Protein AF-A0A820DS60-F1 (afdb_monomer_lite)

Secondary structure (DSSP, 8-state):
-HHHHT--STTSPP-TTTTTTHHHHHHHHIIIIIHHHHHHHHHHHHHHHHHHHHHTT-SSGGGGG--HHHHHHHHHHHHHHTPPP--PPPPPSSHHHHHHHHHHTSHHHHHHHHHHHHHHHHHHHT--TT--HHHHHHHHHHHHHHH-

Structure (mmCIF, N/CA/C/O backbone):
data_AF-A0A820DS60-F1
#
_entry.id   AF-A0A820DS60-F1
#
loop_
_atom_site.group_PDB
_atom_site.id
_atom_site.type_symbol
_atom_site.label_atom_id
_atom_site.label_alt_id
_atom_site.label_comp_id
_atom_site.label_asym_id
_atom_site.label_entity_id
_atom_site.label_seq_id
_atom_site.pdbx_PDB_ins_code
_atom_site.Cartn_x
_atom_site.Cartn_y
_atom_site.Cartn_z
_atom_site.occupancy
_atom_site.B_iso_or_equiv
_atom_site.auth_seq_id
_atom_site.auth_comp_id
_atom_site.auth_asym_id
_atom_site.auth_atom_id
_atom_site.pdbx_PDB_model_num
ATOM 1 N N . MET A 1 1 ? -24.637 -3.141 24.665 1.00 86.94 1 MET A N 1
ATOM 2 C CA . MET A 1 1 ? -25.777 -2.299 24.232 1.00 86.94 1 MET A CA 1
ATOM 3 C C . MET A 1 1 ? -27.080 -3.075 24.316 1.00 86.94 1 MET A C 1
ATOM 5 O O . MET A 1 1 ? -28.006 -2.508 24.863 1.00 86.94 1 MET A O 1
ATOM 9 N N . ALA A 1 2 ? -27.125 -4.345 23.883 1.00 89.12 2 ALA A N 1
ATOM 10 C CA . ALA A 1 2 ? -28.291 -5.228 24.050 1.00 89.12 2 ALA A CA 1
ATOM 11 C C . ALA A 1 2 ? -28.785 -5.319 25.511 1.00 89.12 2 ALA A C 1
ATOM 13 O O . ALA A 1 2 ? -29.923 -4.978 25.798 1.00 89.12 2 ALA A O 1
ATOM 14 N N . ASP A 1 3 ? -27.889 -5.590 26.465 1.00 90.00 3 ASP A N 1
ATOM 15 C CA . ASP A 1 3 ? -28.270 -5.622 27.890 1.00 90.00 3 ASP A CA 1
ATOM 16 C C . ASP A 1 3 ? -28.858 -4.300 28.398 1.00 90.00 3 ASP A C 1
ATOM 18 O O . ASP A 1 3 ? -29.620 -4.288 29.354 1.00 90.00 3 ASP A O 1
ATOM 22 N N . ALA A 1 4 ? -28.494 -3.178 27.767 1.00 90.31 4 ALA A N 1
ATOM 23 C CA . ALA A 1 4 ? -28.983 -1.857 28.128 1.00 90.31 4 ALA A CA 1
ATOM 24 C C . ALA A 1 4 ? -30.346 -1.550 27.480 1.00 90.31 4 ALA A C 1
ATOM 26 O O . ALA A 1 4 ? -31.156 -0.857 28.089 1.00 90.31 4 ALA A O 1
ATOM 27 N N . THR A 1 5 ? -30.626 -2.073 26.281 1.00 92.25 5 THR A N 1
ATOM 28 C CA . THR A 1 5 ? -31.941 -1.952 25.627 1.00 92.25 5 THR A CA 1
ATOM 29 C C . THR A 1 5 ? -33.000 -2.840 26.259 1.00 92.25 5 THR A C 1
ATOM 31 O O . THR A 1 5 ? -34.177 -2.499 26.198 1.00 92.25 5 THR A O 1
ATOM 34 N N . ASP A 1 6 ? -32.589 -3.926 26.911 1.00 93.50 6 ASP A N 1
ATOM 35 C CA . ASP A 1 6 ? -33.507 -4.877 27.544 1.00 93.50 6 ASP A CA 1
ATOM 36 C C . ASP A 1 6 ? -33.849 -4.495 29.003 1.00 93.50 6 ASP A C 1
ATOM 38 O O . ASP A 1 6 ? -34.526 -5.236 29.719 1.00 93.50 6 ASP A O 1
ATOM 42 N N . THR A 1 7 ? -33.373 -3.333 29.474 1.00 92.44 7 THR A N 1
ATOM 43 C CA . THR A 1 7 ? -33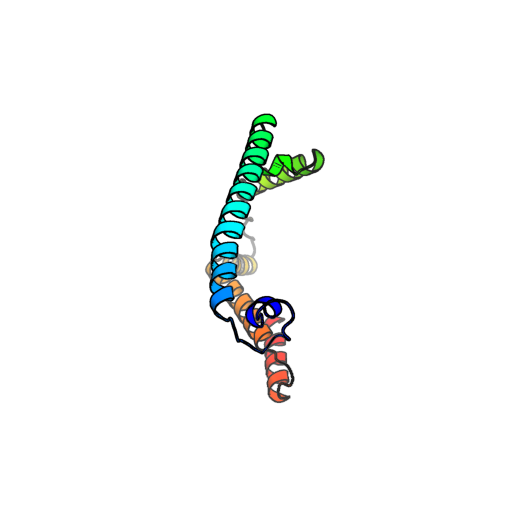.514 -2.902 30.875 1.00 92.44 7 THR A CA 1
ATOM 44 C C . THR A 1 7 ? -34.943 -2.524 31.274 1.00 92.44 7 THR A C 1
ATOM 46 O O . THR A 1 7 ? -35.667 -1.843 30.546 1.00 92.44 7 THR A O 1
ATOM 49 N N . LYS A 1 8 ? -35.298 -2.923 32.503 1.00 88.69 8 LYS A N 1
ATOM 50 C CA . LYS A 1 8 ? -36.488 -2.522 33.274 1.00 88.69 8 LYS A CA 1
ATOM 51 C C . LYS A 1 8 ? -36.074 -1.724 34.524 1.00 88.69 8 LYS A C 1
ATOM 53 O O . LYS A 1 8 ? -34.991 -1.144 34.565 1.00 88.69 8 LYS A O 1
ATOM 58 N N . GLU A 1 9 ? -36.942 -1.656 35.529 1.00 89.69 9 GLU A N 1
ATOM 59 C CA . GLU A 1 9 ? -36.604 -1.156 36.864 1.00 89.69 9 GLU A CA 1
ATOM 60 C C . GLU A 1 9 ? -35.693 -2.129 37.631 1.00 89.69 9 GLU A C 1
ATOM 62 O O . GLU A 1 9 ? -35.473 -3.273 37.227 1.00 89.69 9 GLU A O 1
ATOM 67 N N . VAL A 1 10 ? -35.153 -1.648 38.751 1.00 90.25 10 VAL A N 1
ATOM 68 C CA . VAL A 1 10 ? -34.320 -2.444 39.659 1.00 90.25 10 VAL A CA 1
ATOM 69 C C . VAL A 1 10 ? -35.123 -3.651 40.167 1.00 90.25 10 VAL A C 1
ATOM 71 O O . VAL A 1 10 ? -36.312 -3.528 40.445 1.00 90.25 10 VAL A O 1
ATOM 74 N N . ASP A 1 11 ? -34.470 -4.812 40.258 1.00 93.00 11 ASP A N 1
ATOM 75 C CA . ASP A 1 11 ? -35.042 -6.100 40.692 1.00 93.00 11 ASP A CA 1
ATOM 76 C C . ASP A 1 11 ? -36.083 -6.747 39.750 1.00 93.00 11 ASP A C 1
ATOM 78 O O . ASP A 1 11 ? -36.694 -7.758 40.104 1.00 93.00 11 ASP A O 1
ATOM 82 N N . LEU A 1 12 ? -36.253 -6.237 38.523 1.00 93.06 12 LEU A N 1
ATOM 83 C CA . LEU A 1 12 ? -37.076 -6.870 37.484 1.00 93.06 12 LEU A CA 1
ATOM 84 C C . LEU A 1 12 ? -36.224 -7.591 36.429 1.00 93.06 12 LEU A C 1
ATOM 86 O O . LEU A 1 12 ? -35.149 -7.130 36.045 1.00 93.06 12 LEU A O 1
ATOM 90 N N . GLN A 1 13 ? -36.733 -8.719 35.920 1.00 91.75 13 GLN A N 1
ATOM 91 C CA . GLN A 1 13 ? -36.092 -9.458 34.829 1.00 91.75 13 GLN A CA 1
ATOM 92 C C . GLN A 1 13 ? -36.138 -8.630 33.524 1.00 91.75 13 GLN A C 1
ATOM 94 O O . GLN A 1 13 ? -37.205 -8.100 33.198 1.00 91.75 13 GLN A O 1
ATOM 99 N N . PRO A 1 14 ? -35.028 -8.531 32.763 1.00 92.75 14 PRO A N 1
ATOM 100 C CA . PRO A 1 14 ? -34.999 -7.831 31.482 1.00 92.75 14 PRO A CA 1
ATOM 101 C C . PRO A 1 14 ? -35.935 -8.466 30.448 1.00 92.75 14 PRO A C 1
ATOM 103 O O . PRO A 1 14 ? 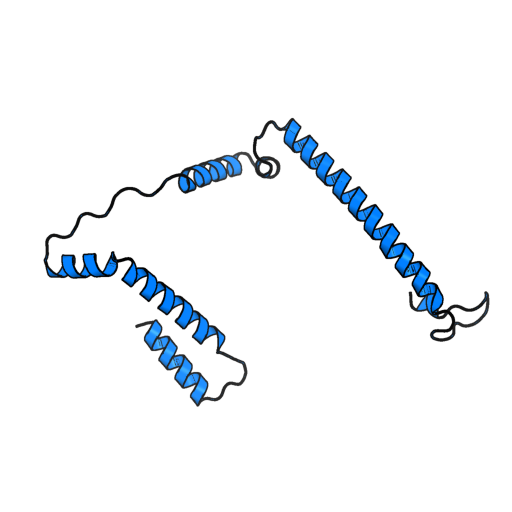-36.108 -9.687 30.404 1.00 92.75 14 PRO A O 1
ATOM 106 N N . GLU A 1 15 ? -36.512 -7.621 29.598 1.00 91.69 15 GLU A N 1
ATOM 107 C CA . GLU A 1 15 ? -37.375 -8.011 28.482 1.00 91.69 15 GLU A CA 1
ATOM 108 C C . GLU A 1 15 ? -36.823 -7.443 27.180 1.00 91.69 15 GLU A C 1
ATOM 110 O O . GLU A 1 15 ? -36.344 -6.312 27.138 1.00 91.69 15 GLU A O 1
ATOM 115 N N . TYR A 1 16 ? -36.913 -8.242 26.119 1.00 92.81 16 TYR A N 1
ATOM 116 C CA . TYR A 1 16 ? -36.316 -7.931 24.827 1.00 92.81 16 TYR A CA 1
ATOM 117 C C . TYR A 1 16 ? -36.829 -6.597 24.261 1.00 92.81 16 TYR A C 1
ATOM 119 O O . TYR A 1 16 ? -38.038 -6.419 24.103 1.00 92.81 16 TYR A O 1
ATOM 127 N N . GLU A 1 17 ? -35.903 -5.686 23.945 1.00 89.06 17 GLU A N 1
ATOM 128 C CA . GLU A 1 17 ? -36.157 -4.391 23.293 1.00 89.06 17 GLU A CA 1
ATOM 129 C C . GLU A 1 17 ? -37.182 -3.488 24.009 1.00 89.06 17 GLU A C 1
ATOM 131 O O . GLU A 1 17 ? -37.865 -2.676 23.383 1.00 89.06 17 GLU A O 1
ATOM 136 N N . LEU A 1 18 ? -37.284 -3.568 25.338 1.00 90.88 18 LEU A N 1
ATOM 137 C CA . LEU A 1 18 ? -38.221 -2.723 26.078 1.00 90.88 18 LEU A CA 1
ATOM 138 C C . LEU A 1 18 ? -37.825 -1.235 26.074 1.00 90.88 18 LEU A C 1
ATOM 140 O O . LEU A 1 18 ? -38.678 -0.359 25.931 1.00 90.88 18 LEU A O 1
ATOM 144 N N . ASN A 1 19 ? -36.535 -0.929 26.228 1.00 90.19 19 ASN A N 1
ATOM 145 C CA . ASN A 1 19 ? -36.014 0.434 26.334 1.00 90.19 19 ASN A CA 1
ATOM 146 C C . ASN A 1 19 ? -35.055 0.770 25.183 1.00 90.19 19 ASN A C 1
ATOM 148 O O . ASN A 1 19 ? -33.887 1.115 25.371 1.00 90.19 19 ASN A O 1
ATOM 152 N N . VAL A 1 20 ? -35.566 0.695 23.951 1.00 89.12 20 VAL A N 1
ATOM 153 C CA . VAL A 1 20 ? -34.792 0.971 22.724 1.00 89.12 20 VAL A CA 1
ATOM 154 C C . VAL A 1 20 ? -34.203 2.392 22.707 1.00 89.12 20 VAL A C 1
ATOM 156 O O . VAL A 1 20 ? -33.137 2.617 22.132 1.00 89.12 20 VAL A O 1
ATOM 159 N N . TYR A 1 21 ? -34.838 3.359 23.381 1.00 91.44 21 TYR A N 1
ATOM 160 C CA . TYR A 1 21 ? -34.386 4.757 23.429 1.00 91.44 21 TYR A CA 1
ATOM 161 C C . TYR A 1 21 ? -32.991 4.935 24.049 1.00 91.44 21 TYR A C 1
ATOM 163 O O . TYR A 1 21 ? -32.291 5.891 23.710 1.00 91.44 21 TYR A O 1
ATOM 171 N N . ILE A 1 22 ? -32.527 3.993 24.877 1.00 91.75 22 ILE A N 1
ATOM 172 C CA . ILE A 1 22 ? -31.156 3.972 25.408 1.00 91.75 22 ILE A CA 1
ATOM 173 C C . ILE A 1 22 ? -30.092 3.889 24.299 1.00 91.75 22 ILE A C 1
ATOM 175 O O . ILE A 1 22 ? -28.970 4.364 24.486 1.00 91.75 22 ILE A O 1
ATOM 179 N N . LEU A 1 23 ? -30.417 3.381 23.105 1.00 92.75 23 LEU A N 1
ATOM 180 C CA . LEU A 1 23 ? -29.488 3.407 21.968 1.00 92.75 23 LEU A CA 1
ATOM 181 C C . LEU A 1 23 ? -29.079 4.833 21.583 1.00 92.75 23 LEU A C 1
ATOM 183 O O . LEU A 1 23 ? -27.935 5.047 21.184 1.00 92.75 23 LEU A O 1
ATOM 187 N N . ILE A 1 24 ? -29.962 5.821 21.765 1.00 93.56 24 ILE A N 1
ATOM 188 C CA . ILE A 1 24 ? -29.654 7.232 21.490 1.00 93.56 24 ILE A CA 1
ATOM 189 C C . ILE A 1 24 ? -28.517 7.715 22.397 1.00 93.56 24 ILE A C 1
ATOM 191 O O . ILE A 1 24 ? -27.624 8.420 21.927 1.00 93.56 24 ILE A O 1
ATOM 195 N N . TYR A 1 25 ? -28.488 7.286 23.664 1.00 93.25 25 TYR A N 1
ATOM 196 C CA . TYR A 1 25 ? -27.379 7.587 24.572 1.00 93.25 25 TYR A CA 1
ATOM 197 C C . TYR A 1 25 ? -26.049 7.049 24.027 1.00 93.25 25 TYR A C 1
ATOM 199 O O . TYR A 1 25 ? -25.072 7.794 23.965 1.00 93.25 25 TYR A O 1
ATOM 207 N N . PHE A 1 26 ? -26.010 5.797 23.560 1.00 93.06 26 PHE A N 1
ATOM 208 C CA . PHE A 1 26 ? -24.792 5.213 22.992 1.00 93.06 26 PHE A CA 1
ATOM 209 C C . PHE A 1 26 ? -24.360 5.881 21.686 1.00 93.06 26 PHE A C 1
ATOM 211 O O . PHE A 1 26 ? -23.167 6.097 21.487 1.00 93.06 26 PHE A O 1
ATOM 218 N N . VAL A 1 27 ? -25.303 6.244 20.812 1.00 93.19 27 VAL A N 1
ATOM 219 C CA . VAL A 1 27 ? -25.004 6.969 19.568 1.00 93.19 27 VAL A CA 1
ATOM 220 C C . VAL A 1 27 ? -24.383 8.326 19.884 1.00 93.19 27 VAL A C 1
ATOM 222 O O . VAL A 1 27 ? -23.321 8.645 19.354 1.00 93.19 27 VAL A O 1
ATOM 225 N N . LEU A 1 28 ? -24.988 9.104 20.785 1.00 93.19 28 LEU A N 1
ATOM 226 C CA . LEU A 1 28 ? -24.438 10.396 21.196 1.00 93.19 28 LEU A CA 1
ATOM 227 C C . LEU A 1 28 ? -23.080 10.225 21.886 1.00 93.19 28 LEU A C 1
ATOM 229 O O . LEU A 1 28 ? -22.148 10.965 21.587 1.00 93.19 28 LEU A O 1
ATOM 233 N N . PHE A 1 29 ? -22.926 9.222 22.750 1.00 92.19 29 PHE A N 1
ATOM 234 C CA . PHE A 1 29 ? -21.657 8.942 23.416 1.00 92.19 29 PHE A CA 1
ATOM 235 C C . PHE A 1 29 ? -20.548 8.542 22.435 1.00 92.19 29 PHE A C 1
ATOM 237 O O . PHE A 1 29 ? -19.427 9.018 22.571 1.00 92.19 29 PHE A O 1
ATOM 244 N N . ILE A 1 30 ? -20.831 7.717 21.424 1.00 92.25 30 ILE A N 1
ATOM 245 C CA . ILE A 1 30 ? -19.846 7.351 20.396 1.00 92.25 30 ILE A CA 1
ATOM 246 C C . ILE A 1 30 ? -19.507 8.563 19.534 1.00 92.25 30 ILE A C 1
ATOM 248 O O . ILE A 1 30 ? -18.333 8.844 19.303 1.00 92.25 30 ILE A O 1
ATOM 252 N N . VAL A 1 31 ? -20.514 9.314 19.084 1.00 91.25 31 VAL A N 1
ATOM 253 C CA . VAL A 1 31 ? -20.289 10.495 18.247 1.00 91.25 31 VAL A CA 1
ATOM 254 C C . VAL A 1 31 ? -19.465 11.526 19.003 1.00 91.25 31 VAL A C 1
ATOM 256 O O . VAL A 1 31 ? -18.431 11.934 18.502 1.00 91.25 31 VAL A O 1
ATOM 259 N N . PHE A 1 32 ? -19.848 11.924 20.214 1.00 90.56 32 PHE A N 1
ATOM 260 C CA . PHE A 1 32 ? -19.101 12.946 20.948 1.00 90.56 32 PHE A CA 1
ATOM 261 C C . PHE A 1 32 ? -17.823 12.396 21.579 1.00 90.56 32 PHE A C 1
ATOM 263 O O . PHE A 1 32 ? -16.764 13.000 21.439 1.00 90.56 32 PHE A O 1
ATOM 270 N N . GLY A 1 33 ? -17.894 11.246 22.241 1.00 89.44 33 GLY A N 1
ATOM 271 C CA . GLY A 1 33 ? -16.772 10.638 22.947 1.00 89.44 33 GLY A CA 1
ATOM 272 C C . GLY A 1 33 ? -15.689 10.149 21.997 1.00 89.44 33 GLY A C 1
ATOM 273 O O . GLY A 1 33 ? -14.536 10.542 22.142 1.00 89.44 33 GLY A O 1
ATOM 274 N N . SER A 1 34 ? -16.025 9.342 20.989 1.00 89.62 34 SER A N 1
ATOM 275 C CA . SER A 1 34 ? -15.007 8.825 20.070 1.00 89.62 34 SER A CA 1
ATOM 276 C C . SER A 1 34 ? -14.481 9.912 19.142 1.00 89.62 34 SER A C 1
ATOM 278 O O . SER A 1 34 ? -13.270 10.005 18.979 1.00 89.62 34 SER A O 1
ATOM 280 N N . PHE A 1 35 ? -15.333 10.777 18.582 1.00 88.75 35 PHE A N 1
ATOM 281 C CA . PHE A 1 35 ? -14.850 11.839 17.694 1.00 88.75 35 PHE A CA 1
ATOM 282 C C . PHE A 1 35 ? -13.958 12.835 18.439 1.00 88.75 35 PHE A C 1
ATOM 284 O O . PHE A 1 35 ? -12.872 13.153 17.963 1.00 88.75 35 PHE A O 1
ATOM 291 N N . PHE A 1 36 ? -14.369 13.302 19.623 1.00 90.75 36 PHE A N 1
ATOM 292 C CA . PHE A 1 36 ? -13.584 14.281 20.372 1.00 90.75 36 PHE A CA 1
ATOM 293 C C . PHE A 1 36 ? -12.287 13.678 20.916 1.00 90.75 36 PHE A C 1
ATOM 295 O O . PHE A 1 36 ? -11.222 14.262 20.720 1.00 90.75 36 PHE A O 1
ATOM 302 N N . ILE A 1 37 ? -12.348 12.498 21.546 1.00 91.69 37 ILE A N 1
ATOM 303 C CA . ILE A 1 37 ? -11.160 11.857 22.123 1.00 91.69 37 ILE A CA 1
ATOM 304 C C . ILE A 1 37 ? -10.174 11.437 21.031 1.00 91.69 37 ILE A C 1
ATOM 306 O O . ILE A 1 37 ? -8.983 11.699 21.183 1.00 91.69 37 ILE A O 1
ATOM 310 N N . LEU A 1 38 ? -10.628 10.854 19.912 1.00 91.69 38 LEU A N 1
ATOM 311 C CA . LEU A 1 38 ? -9.726 10.481 18.814 1.00 91.69 38 LEU A CA 1
ATOM 312 C C . LEU A 1 38 ? -9.093 11.710 18.163 1.00 91.69 38 LEU A C 1
ATOM 314 O O . LEU A 1 38 ? -7.884 11.717 17.947 1.00 91.69 38 LEU A O 1
ATOM 318 N N . ASN A 1 39 ? -9.871 12.760 17.891 1.00 90.12 39 ASN A N 1
ATOM 319 C CA . ASN A 1 39 ? -9.333 13.972 17.271 1.00 90.12 39 ASN A CA 1
ATOM 320 C C . ASN A 1 39 ? -8.337 14.688 18.189 1.00 90.12 39 ASN A C 1
ATOM 322 O O . ASN A 1 39 ? -7.279 15.110 17.722 1.00 90.12 39 ASN A O 1
ATOM 326 N N . LEU A 1 40 ? -8.633 14.786 19.490 1.00 93.12 40 LEU A N 1
ATOM 327 C CA . LEU A 1 40 ? -7.703 15.340 20.473 1.00 93.12 40 LEU A CA 1
ATOM 328 C C . LEU A 1 40 ? -6.422 14.499 20.541 1.00 93.12 40 LEU A C 1
ATOM 330 O O . LEU A 1 40 ? -5.322 15.044 20.490 1.00 93.12 40 LEU A O 1
ATOM 334 N N . PHE A 1 41 ? -6.558 13.175 20.616 1.00 95.19 41 PHE A N 1
ATOM 335 C CA . PHE A 1 41 ? -5.429 12.256 20.717 1.00 95.19 41 PHE A CA 1
ATOM 336 C C . PHE A 1 41 ? -4.518 12.317 19.485 1.00 95.19 41 PHE A C 1
ATOM 338 O O . PHE A 1 41 ? -3.307 12.487 19.623 1.00 95.19 41 PHE A O 1
ATOM 345 N N . ILE A 1 42 ? -5.094 12.258 18.279 1.00 95.44 42 ILE A N 1
ATOM 346 C CA . ILE A 1 42 ? -4.358 12.410 17.017 1.00 95.44 42 ILE A CA 1
ATOM 347 C C . ILE A 1 42 ? -3.687 13.786 16.962 1.00 95.44 42 ILE A C 1
ATOM 349 O O . ILE A 1 42 ? -2.523 13.875 16.578 1.00 95.44 42 ILE A O 1
ATOM 353 N N . GLY A 1 43 ? -4.376 14.847 17.392 1.00 95.44 43 GLY A N 1
ATOM 354 C CA . GLY A 1 43 ? -3.818 16.197 17.460 1.00 95.44 43 GLY A CA 1
ATOM 355 C C . GLY A 1 43 ? -2.575 16.282 18.348 1.00 95.44 43 GLY A C 1
ATOM 356 O O . GLY A 1 43 ? -1.541 16.778 17.904 1.00 95.44 43 GLY A O 1
ATOM 357 N N . VAL A 1 44 ? -2.641 15.739 19.567 1.00 96.31 44 VAL A N 1
ATOM 358 C CA . VAL A 1 44 ? -1.508 15.710 20.509 1.00 96.31 44 VAL A CA 1
ATOM 359 C C . VAL A 1 44 ? -0.349 14.877 19.961 1.00 96.31 44 VAL A C 1
ATOM 361 O O . VAL A 1 44 ? 0.803 15.301 20.043 1.00 96.31 44 VAL A O 1
ATOM 364 N N . ILE A 1 45 ? -0.634 13.715 19.366 1.00 94.44 45 ILE A N 1
ATOM 365 C CA . ILE A 1 45 ? 0.392 12.863 18.753 1.00 94.44 45 ILE A CA 1
ATOM 366 C C . ILE A 1 45 ? 1.083 13.579 17.592 1.00 94.44 45 ILE A C 1
ATOM 368 O O . ILE A 1 45 ? 2.312 13.595 17.528 1.00 94.44 45 ILE A O 1
ATOM 372 N N . ILE A 1 46 ? 0.319 14.178 16.677 1.00 92.56 46 ILE A N 1
ATOM 373 C CA . ILE A 1 46 ? 0.874 14.886 15.520 1.00 92.56 46 ILE A CA 1
ATOM 374 C C . ILE A 1 46 ? 1.702 16.086 15.973 1.00 92.56 46 ILE A C 1
ATOM 376 O O . ILE A 1 46 ? 2.786 16.304 15.431 1.00 92.56 46 ILE A O 1
ATOM 380 N N . ASP A 1 47 ? 1.231 16.852 16.959 1.00 92.88 47 ASP A N 1
ATOM 381 C CA . ASP A 1 47 ? 2.006 17.971 17.490 1.00 92.88 47 ASP A CA 1
ATOM 382 C C . ASP A 1 47 ? 3.313 17.483 18.129 1.00 92.88 47 ASP A C 1
ATOM 384 O O . ASP A 1 47 ? 4.383 18.005 17.819 1.00 92.88 47 ASP A O 1
ATOM 388 N N . ASN A 1 48 ? 3.273 16.399 18.908 1.00 90.25 48 ASN A N 1
ATOM 389 C CA . ASN A 1 48 ? 4.475 15.798 19.483 1.00 90.25 48 ASN A CA 1
ATOM 390 C C . ASN A 1 48 ? 5.468 15.319 18.407 1.00 90.25 48 ASN A C 1
ATOM 392 O O . ASN A 1 48 ? 6.657 15.637 18.478 1.00 90.25 48 ASN A O 1
ATOM 396 N N . PHE A 1 49 ? 4.995 14.631 17.364 1.00 87.81 49 PHE A N 1
ATOM 397 C CA . PHE A 1 49 ? 5.838 14.236 16.230 1.00 87.81 49 PHE A CA 1
ATOM 398 C C . PHE A 1 49 ? 6.408 15.445 15.484 1.00 87.81 49 PHE A C 1
ATOM 400 O O . PHE A 1 49 ? 7.576 15.435 15.092 1.00 87.81 49 PHE A O 1
ATOM 407 N N . ASN A 1 50 ? 5.625 16.511 15.312 1.00 85.81 50 ASN A N 1
ATOM 408 C CA . ASN A 1 50 ? 6.093 17.746 14.690 1.00 85.81 50 ASN A CA 1
ATOM 409 C C . ASN A 1 50 ? 7.144 18.463 15.546 1.00 85.81 50 ASN A C 1
ATOM 411 O O . ASN A 1 50 ? 8.101 19.012 14.995 1.00 85.81 50 ASN A O 1
ATOM 415 N N . GLN A 1 51 ? 7.016 18.437 16.873 1.00 87.12 51 GLN A N 1
ATOM 416 C CA . GLN A 1 51 ? 8.031 18.957 17.790 1.00 87.12 51 GLN A CA 1
ATOM 417 C C . GLN A 1 51 ? 9.333 18.151 17.684 1.00 87.12 51 GLN A C 1
ATOM 419 O O . GLN A 1 51 ? 10.396 18.745 17.488 1.00 87.12 51 GLN A O 1
ATOM 424 N N . GLN A 1 52 ? 9.256 16.815 17.694 1.00 81.31 52 GLN A N 1
ATOM 425 C CA . GLN A 1 52 ? 10.423 15.948 17.483 1.00 81.31 52 GLN A CA 1
ATOM 426 C C . GLN A 1 52 ? 11.083 16.215 16.121 1.00 81.31 52 GLN A C 1
ATOM 428 O O . GLN A 1 52 ? 12.299 16.401 16.043 1.00 81.31 52 GLN A O 1
ATOM 433 N N . LYS A 1 53 ? 10.288 16.350 15.051 1.00 82.44 53 LYS A N 1
ATOM 434 C CA . LYS A 1 53 ? 10.778 16.700 13.707 1.00 82.44 53 LYS A CA 1
ATOM 435 C C . LYS A 1 53 ? 11.556 18.021 13.699 1.00 82.44 53 LYS A C 1
ATOM 437 O O . LYS A 1 53 ? 12.618 18.099 13.086 1.00 82.44 53 LYS A O 1
ATOM 442 N N . ARG A 1 54 ? 11.060 19.059 14.387 1.00 78.94 54 ARG A N 1
ATOM 443 C CA . ARG A 1 54 ? 11.738 20.367 14.491 1.00 78.94 54 ARG A CA 1
ATOM 444 C C . ARG A 1 54 ? 13.048 20.276 15.273 1.00 78.94 54 ARG A C 1
ATOM 446 O O . ARG A 1 54 ? 14.036 20.884 14.864 1.00 78.94 54 ARG A O 1
ATOM 453 N N . MET A 1 55 ? 13.067 19.515 16.369 1.00 74.50 55 MET A N 1
ATOM 454 C CA . MET A 1 55 ? 14.260 19.331 17.202 1.00 74.50 55 MET A CA 1
ATOM 455 C C . MET A 1 55 ? 15.397 18.629 16.455 1.00 74.50 55 MET A C 1
ATOM 457 O O . MET A 1 55 ? 16.557 18.992 16.643 1.00 74.50 55 MET A O 1
ATOM 461 N N . LEU A 1 56 ? 15.084 17.688 15.559 1.00 68.50 56 LEU A N 1
ATOM 462 C CA . LEU A 1 56 ? 16.105 16.955 14.809 1.00 68.50 56 LEU A CA 1
ATOM 463 C C . LEU A 1 56 ? 16.770 17.747 13.667 1.00 68.50 56 LEU A C 1
ATOM 465 O O . LEU A 1 56 ? 17.695 17.216 13.058 1.00 68.50 56 LEU A O 1
ATOM 469 N N . ARG A 1 57 ? 16.358 18.992 13.355 1.00 61.81 57 ARG A N 1
ATOM 470 C CA . ARG A 1 57 ? 16.874 19.809 12.219 1.00 61.81 57 ARG A CA 1
ATOM 471 C C . ARG A 1 57 ? 16.963 19.057 10.873 1.00 61.81 57 ARG A C 1
ATOM 473 O O . ARG A 1 57 ? 17.621 19.520 9.943 1.00 61.81 57 ARG A O 1
ATOM 480 N N . ALA A 1 58 ? 16.295 17.915 10.759 1.00 60.44 58 ALA A N 1
ATOM 481 C CA . ALA A 1 58 ? 16.291 17.058 9.594 1.00 60.44 58 ALA A CA 1
ATOM 482 C C . ALA A 1 58 ? 15.156 17.531 8.690 1.00 60.44 58 ALA A C 1
ATOM 484 O O . ALA A 1 58 ? 13.987 17.525 9.078 1.00 60.44 58 ALA A O 1
ATOM 485 N N . GLY A 1 59 ? 15.501 17.998 7.492 1.00 61.12 59 GLY A N 1
ATOM 486 C CA . GLY A 1 59 ? 14.562 18.588 6.534 1.00 61.12 59 GLY A CA 1
ATOM 487 C C . GLY A 1 59 ? 13.481 17.631 6.011 1.00 61.12 59 GLY A C 1
ATOM 488 O O . GLY A 1 59 ? 12.670 18.052 5.191 1.00 61.12 59 GLY A O 1
ATOM 489 N N . ASP A 1 60 ? 13.438 16.378 6.475 1.00 66.31 60 ASP A N 1
ATOM 490 C CA . ASP A 1 60 ? 12.470 15.371 6.055 1.00 66.31 60 ASP A CA 1
ATOM 491 C C . ASP A 1 60 ? 11.994 14.502 7.236 1.00 66.31 60 ASP A C 1
ATOM 493 O O . ASP A 1 60 ? 12.785 14.022 8.045 1.00 66.31 60 ASP A O 1
ATOM 497 N N . SER A 1 61 ? 10.676 14.297 7.348 1.00 65.88 61 SER A N 1
ATOM 498 C CA . SER A 1 61 ? 10.045 13.546 8.454 1.00 65.88 61 SER A CA 1
ATOM 499 C C . SER A 1 61 ? 10.432 12.072 8.477 1.00 65.88 61 SER A C 1
ATOM 501 O O . SER A 1 61 ? 10.357 11.446 9.530 1.00 65.88 61 SER A O 1
ATOM 503 N N . LEU A 1 62 ? 10.844 11.520 7.333 1.00 68.69 62 LEU A N 1
ATOM 504 C CA . LEU A 1 62 ? 11.248 10.121 7.238 1.00 68.69 62 LEU A CA 1
ATOM 505 C C . LEU A 1 62 ? 12.514 9.833 8.056 1.00 68.69 62 LEU A C 1
ATOM 507 O O . LEU A 1 62 ? 12.675 8.728 8.565 1.00 68.69 62 LEU A O 1
ATOM 511 N N . GLU A 1 63 ? 13.409 10.815 8.204 1.00 75.62 63 GLU A N 1
ATOM 512 C CA . GLU A 1 63 ? 14.706 10.630 8.867 1.00 75.62 63 GLU A CA 1
ATOM 513 C C . GLU A 1 63 ? 14.590 10.345 10.367 1.00 75.62 63 GLU A C 1
ATOM 515 O O . GLU A 1 63 ? 15.511 9.757 10.934 1.00 75.62 63 GLU A O 1
ATOM 520 N N . LEU A 1 64 ? 13.464 10.710 10.993 1.00 76.81 64 LEU A N 1
ATOM 521 C CA . LEU A 1 64 ? 13.179 10.429 12.403 1.00 76.81 64 LEU A CA 1
ATOM 522 C C . LEU A 1 64 ? 13.069 8.923 12.686 1.00 76.81 64 LEU A C 1
ATOM 524 O O . LEU A 1 64 ? 13.407 8.474 13.775 1.00 76.81 64 LEU A O 1
ATOM 528 N N . PHE A 1 65 ? 12.619 8.145 11.700 1.00 83.44 65 PHE A N 1
ATOM 529 C CA . PHE A 1 65 ? 12.346 6.712 11.843 1.00 83.44 65 PHE A CA 1
ATOM 530 C C . PHE A 1 65 ? 13.435 5.826 11.229 1.00 83.44 65 PHE A C 1
ATOM 532 O O . PHE A 1 65 ? 13.262 4.613 11.135 1.00 83.44 65 PHE A O 1
ATOM 539 N N . MET A 1 66 ? 14.542 6.423 10.781 1.00 86.19 66 MET A N 1
ATOM 540 C CA . MET A 1 66 ? 15.618 5.723 10.084 1.00 86.19 66 MET A CA 1
ATOM 541 C C . MET A 1 66 ? 16.908 5.722 10.899 1.00 86.19 66 MET A C 1
ATOM 543 O O . MET A 1 66 ? 17.300 6.736 11.477 1.00 86.19 66 MET A O 1
ATOM 547 N N . THR A 1 67 ? 17.621 4.598 10.867 1.00 88.25 67 THR A N 1
ATOM 548 C CA . THR A 1 67 ? 18.993 4.520 11.384 1.00 88.25 67 THR A CA 1
ATOM 549 C C . THR A 1 67 ? 19.973 5.237 10.454 1.00 88.25 67 THR A C 1
ATOM 551 O O . THR A 1 67 ? 19.693 5.455 9.272 1.00 88.25 67 THR A O 1
ATOM 554 N N . ASP A 1 68 ? 21.162 5.574 10.953 1.00 84.19 68 ASP A N 1
ATOM 555 C CA . ASP A 1 68 ? 22.160 6.308 10.163 1.00 84.19 68 ASP A CA 1
ATOM 556 C C . ASP A 1 68 ? 22.608 5.545 8.905 1.00 84.19 68 ASP A C 1
ATOM 558 O O . ASP A 1 68 ? 22.807 6.140 7.844 1.00 84.19 68 ASP A O 1
ATOM 562 N N . SER A 1 69 ? 22.674 4.211 8.966 1.00 87.88 69 SER A N 1
ATOM 563 C CA . SER A 1 69 ? 22.952 3.383 7.788 1.00 87.88 69 SER A CA 1
ATOM 564 C C . SER A 1 69 ? 21.827 3.459 6.750 1.00 87.88 69 SER A C 1
ATOM 566 O O . SER A 1 69 ? 22.110 3.566 5.558 1.00 87.88 69 SER A O 1
ATOM 568 N N . GLN A 1 70 ? 20.558 3.448 7.177 1.00 88.88 70 GLN A N 1
ATOM 569 C CA . GLN A 1 70 ? 19.403 3.550 6.275 1.00 88.88 70 GLN A CA 1
ATOM 570 C C . GLN A 1 70 ? 19.319 4.924 5.602 1.00 88.88 70 GLN A C 1
ATOM 572 O O . GLN A 1 70 ? 19.021 4.996 4.408 1.00 88.88 70 GLN A O 1
ATOM 577 N N . LYS A 1 71 ? 19.664 6.004 6.317 1.00 87.94 71 LYS A N 1
ATOM 578 C CA . LYS A 1 71 ? 19.728 7.363 5.749 1.00 87.94 71 LYS A CA 1
ATOM 579 C C . LYS A 1 71 ? 20.679 7.437 4.554 1.00 87.94 71 LYS A C 1
ATOM 581 O O . LYS A 1 71 ? 20.330 8.012 3.525 1.00 87.94 71 LYS A O 1
ATOM 586 N N . ASN A 1 72 ? 21.842 6.791 4.637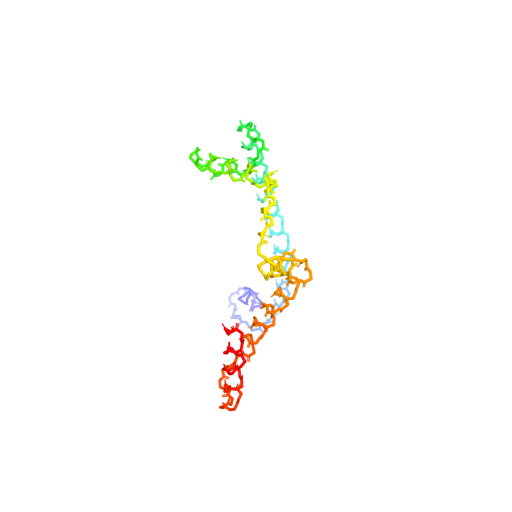 1.00 89.19 72 ASN A N 1
ATOM 587 C CA . ASN A 1 72 ? 22.802 6.755 3.530 1.00 89.19 72 ASN A CA 1
ATOM 588 C C . ASN A 1 72 ? 22.226 6.076 2.275 1.00 89.19 72 ASN A C 1
ATOM 590 O O . ASN A 1 72 ? 22.371 6.608 1.170 1.00 89.19 72 ASN A O 1
ATOM 594 N N . TYR A 1 73 ? 21.519 4.951 2.434 1.00 88.62 73 TYR A N 1
ATOM 595 C CA . TYR A 1 73 ? 20.817 4.291 1.326 1.00 88.62 73 TYR A CA 1
ATOM 596 C C . TYR A 1 73 ? 19.689 5.161 0.761 1.00 88.62 73 TYR A C 1
ATOM 598 O O . TYR A 1 73 ? 19.570 5.293 -0.458 1.00 88.62 73 TYR A O 1
ATOM 606 N N . PHE A 1 74 ? 18.905 5.806 1.627 1.00 87.50 74 PHE A N 1
ATOM 607 C CA . PHE A 1 74 ? 17.841 6.721 1.222 1.00 87.50 74 PHE A CA 1
ATOM 608 C C . PHE A 1 74 ? 18.380 7.881 0.373 1.00 87.50 74 PHE A C 1
ATOM 610 O O . PHE A 1 74 ? 17.865 8.146 -0.716 1.00 87.50 74 PHE A O 1
ATOM 617 N N . TYR A 1 75 ? 19.467 8.534 0.798 1.00 88.06 75 TYR A N 1
ATOM 618 C CA . TYR A 1 75 ? 20.080 9.613 0.019 1.00 88.06 75 TYR A CA 1
ATOM 619 C C . TYR A 1 75 ? 20.674 9.130 -1.306 1.00 88.06 75 TYR A C 1
ATOM 621 O O . TYR A 1 75 ? 20.553 9.830 -2.318 1.00 88.06 75 TYR A O 1
ATOM 629 N N . ALA A 1 76 ? 21.283 7.940 -1.331 1.00 89.44 76 ALA A N 1
ATOM 630 C CA . ALA A 1 76 ? 21.765 7.332 -2.567 1.00 89.44 76 ALA A CA 1
ATOM 631 C C . ALA A 1 76 ? 20.609 7.084 -3.551 1.00 89.44 76 ALA A C 1
ATOM 633 O O . ALA A 1 76 ? 20.699 7.479 -4.715 1.00 89.44 76 ALA A O 1
ATOM 634 N N . MET A 1 77 ? 19.490 6.529 -3.075 1.00 88.56 77 MET A N 1
ATOM 635 C CA . MET A 1 77 ? 18.303 6.277 -3.893 1.00 88.56 77 MET A CA 1
ATOM 636 C C . MET A 1 77 ? 17.661 7.576 -4.394 1.00 88.56 77 MET A C 1
ATOM 638 O O . MET A 1 77 ? 17.359 7.697 -5.583 1.00 88.56 77 MET A O 1
ATOM 642 N N . ARG A 1 78 ? 17.552 8.602 -3.537 1.00 86.00 78 ARG A N 1
ATOM 643 C CA . ARG A 1 78 ? 17.051 9.934 -3.920 1.00 86.00 78 ARG A CA 1
ATOM 644 C C . ARG A 1 78 ? 17.908 10.573 -5.017 1.00 86.00 78 ARG A C 1
ATOM 646 O O . ARG A 1 78 ? 17.383 11.188 -5.944 1.00 86.00 78 ARG A O 1
ATOM 653 N N . LYS A 1 79 ? 19.232 10.396 -4.951 1.00 87.31 79 LYS A N 1
ATOM 654 C CA . LYS A 1 79 ? 20.176 10.886 -5.969 1.00 87.31 79 LYS A CA 1
ATOM 655 C C . LYS A 1 79 ? 20.052 10.141 -7.300 1.00 87.31 79 LYS A C 1
ATOM 657 O O . LYS A 1 79 ? 20.259 10.754 -8.346 1.00 87.31 79 LYS A O 1
ATOM 662 N N . ILE A 1 80 ? 19.723 8.849 -7.271 1.00 86.06 80 ILE A N 1
ATOM 663 C CA . ILE A 1 80 ? 19.469 8.047 -8.476 1.00 86.06 80 ILE A CA 1
ATOM 664 C C . ILE A 1 80 ? 18.162 8.494 -9.140 1.00 86.06 80 ILE A C 1
ATOM 666 O O . ILE A 1 80 ? 18.162 8.741 -10.341 1.00 86.06 80 ILE A O 1
ATOM 670 N N . GLY A 1 81 ? 17.092 8.703 -8.365 1.00 85.06 81 GLY A N 1
ATOM 671 C CA . GLY A 1 81 ? 15.796 9.154 -8.892 1.00 85.06 81 GLY A CA 1
ATOM 672 C C . GLY A 1 81 ? 15.836 10.531 -9.570 1.00 85.06 81 GLY A C 1
ATOM 673 O O . GLY A 1 81 ? 15.098 10.775 -10.520 1.00 85.06 81 GLY A O 1
ATOM 674 N N . GLY A 1 82 ? 16.734 11.424 -9.135 1.00 82.06 82 GLY A N 1
ATOM 675 C CA . GLY A 1 82 ? 16.926 12.744 -9.750 1.00 82.06 82 GLY A CA 1
ATOM 676 C C . GLY A 1 82 ? 17.742 12.746 -11.050 1.00 82.06 82 GLY A C 1
ATOM 677 O O . GLY A 1 82 ? 17.842 13.782 -11.707 1.00 82.06 82 GLY A O 1
ATOM 678 N N . ARG A 1 83 ? 18.357 11.620 -11.436 1.00 81.56 83 ARG A N 1
ATOM 679 C CA . ARG A 1 83 ? 19.182 11.524 -12.646 1.00 81.56 83 ARG A CA 1
ATOM 680 C C . ARG A 1 83 ? 18.402 10.851 -13.764 1.00 81.56 83 ARG A C 1
ATOM 682 O O . ARG A 1 83 ? 17.972 9.712 -13.637 1.00 81.56 83 ARG A O 1
ATOM 689 N N . ARG A 1 84 ? 18.300 11.526 -14.910 1.00 75.88 84 ARG A N 1
ATOM 690 C CA . ARG A 1 84 ? 17.867 10.867 -16.146 1.00 75.88 84 ARG A CA 1
ATOM 691 C C . ARG A 1 84 ? 19.038 10.049 -16.700 1.00 75.88 84 ARG A C 1
ATOM 693 O O . ARG A 1 84 ? 20.146 10.587 -16.765 1.00 75.88 84 ARG A O 1
ATOM 700 N N . PRO A 1 85 ? 18.836 8.784 -17.097 1.00 77.44 85 PRO A N 1
ATOM 701 C CA . PRO A 1 85 ? 19.882 8.014 -17.752 1.00 77.44 85 PRO A CA 1
ATOM 702 C C . PRO A 1 85 ? 20.225 8.686 -19.085 1.00 77.44 85 PRO A C 1
ATOM 704 O O . PRO A 1 85 ? 19.356 8.884 -19.931 1.00 77.44 85 PRO A O 1
ATOM 707 N N . THR A 1 86 ? 21.485 9.068 -19.280 1.00 67.88 86 THR A N 1
ATOM 708 C CA . THR A 1 86 ? 21.944 9.663 -20.537 1.00 67.88 86 THR A CA 1
ATOM 709 C C . THR A 1 86 ? 23.092 8.855 -21.116 1.00 67.88 86 THR A C 1
ATOM 711 O O . THR A 1 86 ? 24.238 8.961 -20.687 1.00 67.88 86 THR A O 1
ATOM 714 N N . LYS A 1 87 ? 22.739 8.034 -22.109 1.00 59.72 87 LYS A N 1
ATOM 715 C CA . LYS A 1 87 ? 23.496 7.717 -23.330 1.00 59.72 87 LYS A CA 1
ATOM 716 C C . LYS A 1 87 ? 22.591 6.837 -24.195 1.00 59.72 87 LYS A C 1
ATOM 718 O O . LYS A 1 87 ? 22.315 5.699 -23.834 1.00 59.72 87 LYS A O 1
ATOM 723 N N . ALA A 1 88 ? 22.102 7.377 -25.311 1.00 69.69 88 ALA A N 1
ATOM 724 C CA . ALA A 1 88 ? 21.436 6.558 -26.319 1.00 69.69 88 ALA A CA 1
ATOM 725 C C . ALA A 1 88 ? 22.462 5.568 -26.894 1.00 69.69 88 ALA A C 1
ATOM 727 O O . ALA A 1 88 ? 23.600 5.952 -27.178 1.00 69.69 88 ALA A O 1
ATOM 728 N N . LEU A 1 89 ? 22.078 4.298 -27.014 1.00 75.69 89 LEU A N 1
ATOM 729 C CA . LEU A 1 89 ? 22.948 3.243 -27.528 1.00 75.69 89 LEU A CA 1
ATOM 730 C C . LEU A 1 89 ? 23.396 3.571 -28.968 1.00 75.69 89 LEU A C 1
ATOM 732 O O . LEU A 1 89 ? 22.595 4.087 -29.756 1.00 75.69 89 LEU A O 1
ATOM 736 N N . PRO A 1 90 ? 24.665 3.304 -29.335 1.00 80.38 90 PRO A N 1
ATOM 737 C CA . PRO A 1 90 ? 25.140 3.536 -30.693 1.00 80.38 90 PRO A CA 1
ATOM 738 C C . PRO A 1 90 ? 24.403 2.622 -31.680 1.00 80.38 90 PRO A C 1
ATOM 740 O O . PRO A 1 90 ? 24.183 1.443 -31.407 1.00 80.38 90 PRO A O 1
ATOM 743 N N . ARG A 1 91 ? 24.047 3.160 -32.852 1.00 82.81 91 ARG A N 1
ATOM 744 C CA . ARG A 1 91 ? 23.328 2.397 -33.883 1.00 82.81 91 ARG A CA 1
ATOM 745 C C . ARG A 1 91 ? 24.237 1.310 -34.487 1.00 82.81 91 ARG A C 1
ATOM 747 O O . ARG A 1 91 ? 25.383 1.618 -34.829 1.00 82.81 91 ARG A O 1
ATOM 754 N N . PRO A 1 92 ? 23.753 0.068 -34.668 1.00 88.00 92 PRO A N 1
ATOM 755 C CA . PRO A 1 92 ? 24.542 -1.019 -35.245 1.00 88.00 92 PRO A CA 1
ATOM 756 C C . PRO A 1 92 ? 24.867 -0.776 -36.730 1.00 88.00 92 PRO A C 1
ATOM 758 O O . PRO A 1 92 ? 24.136 -0.090 -37.446 1.00 88.00 92 PRO A O 1
ATOM 761 N N . ARG A 1 93 ? 25.980 -1.354 -37.206 1.00 84.00 93 ARG A N 1
ATOM 762 C CA . ARG A 1 93 ? 26.477 -1.176 -38.587 1.00 84.00 93 ARG A CA 1
ATOM 763 C C . ARG A 1 93 ? 25.752 -2.036 -39.631 1.00 84.00 93 ARG A C 1
ATOM 765 O O . ARG A 1 93 ? 25.638 -1.614 -40.777 1.00 84.00 93 ARG A O 1
ATOM 772 N N . PHE A 1 94 ? 25.269 -3.222 -39.257 1.00 91.75 94 PHE A N 1
ATOM 773 C CA . PHE A 1 94 ? 24.597 -4.151 -40.173 1.00 91.75 94 PHE A CA 1
ATOM 774 C C . PHE A 1 94 ? 23.159 -3.711 -40.471 1.00 91.75 94 PHE A C 1
ATOM 776 O O . PHE A 1 94 ? 22.417 -3.371 -39.552 1.00 91.75 94 PHE A O 1
ATOM 783 N N . ALA A 1 95 ? 22.743 -3.764 -41.739 1.00 86.75 95 ALA A N 1
ATOM 784 C CA . ALA A 1 95 ? 21.439 -3.260 -42.184 1.00 86.75 95 ALA A CA 1
ATOM 785 C C . ALA A 1 95 ? 20.246 -3.941 -41.486 1.00 86.75 95 ALA A C 1
ATOM 787 O O . ALA A 1 95 ? 19.338 -3.256 -41.023 1.00 86.75 95 ALA A O 1
ATOM 788 N N . PHE A 1 96 ? 20.279 -5.269 -41.335 1.00 88.81 96 PHE A N 1
ATOM 789 C CA . PHE A 1 96 ? 19.223 -6.007 -40.634 1.00 88.81 96 PHE A CA 1
ATOM 790 C C . PHE A 1 96 ? 19.167 -5.665 -39.137 1.00 88.81 96 PHE A C 1
ATOM 792 O O . PHE A 1 96 ? 18.101 -5.390 -38.593 1.00 88.81 96 PHE A O 1
ATOM 799 N N . ALA A 1 97 ? 20.329 -5.587 -38.480 1.00 87.62 97 ALA A N 1
ATOM 800 C CA . ALA A 1 97 ? 20.413 -5.186 -37.076 1.00 87.62 97 ALA A CA 1
ATOM 801 C C . ALA A 1 97 ? 19.933 -3.742 -36.861 1.00 87.62 97 ALA A C 1
ATOM 803 O O . ALA A 1 97 ? 19.340 -3.436 -35.832 1.00 87.62 97 ALA A O 1
ATOM 804 N N . ARG A 1 98 ? 20.161 -2.858 -37.839 1.00 88.44 98 ARG A N 1
ATOM 805 C CA . ARG A 1 98 ? 19.664 -1.479 -37.823 1.00 88.44 98 ARG A CA 1
ATOM 806 C C . ARG A 1 98 ? 18.145 -1.426 -37.918 1.00 88.44 98 ARG A C 1
ATOM 808 O O . ARG A 1 98 ? 17.534 -0.703 -37.145 1.00 88.44 98 ARG A O 1
ATOM 815 N N . PHE A 1 99 ? 17.553 -2.224 -38.804 1.00 89.81 99 PHE A N 1
ATOM 816 C CA . PHE A 1 99 ? 16.100 -2.334 -38.922 1.00 89.81 99 PHE A CA 1
ATOM 817 C C . PHE A 1 99 ? 15.452 -2.817 -37.616 1.00 89.81 99 PHE A C 1
ATOM 819 O O . PHE A 1 99 ? 14.516 -2.186 -37.135 1.00 89.81 99 PHE A O 1
ATOM 826 N N . LEU A 1 100 ? 15.984 -3.882 -37.003 1.00 90.38 100 LEU A N 1
ATOM 827 C CA . LEU A 1 100 ? 15.489 -4.367 -35.710 1.00 90.38 100 LEU A CA 1
ATOM 828 C C . LEU A 1 100 ? 15.659 -3.324 -34.600 1.00 90.38 100 LEU A C 1
ATOM 830 O O . LEU A 1 100 ? 14.728 -3.105 -33.836 1.00 90.38 100 LEU A O 1
ATOM 834 N N . PHE A 1 101 ? 16.808 -2.642 -34.544 1.00 90.19 101 PHE A N 1
ATOM 835 C CA . PHE A 1 101 ? 17.056 -1.579 -33.569 1.00 90.19 101 PHE A CA 1
ATOM 836 C C . PHE A 1 101 ? 16.065 -0.419 -33.717 1.00 90.19 101 PHE A C 1
ATOM 838 O O . PHE A 1 101 ? 15.521 0.056 -32.722 1.00 90.19 101 PHE A O 1
ATOM 845 N N . ASP A 1 102 ? 15.805 0.030 -34.945 1.00 89.00 102 ASP A N 1
ATOM 846 C CA . ASP A 1 102 ? 14.857 1.113 -35.214 1.00 89.00 102 ASP A CA 1
ATOM 847 C C . ASP A 1 102 ? 13.401 0.683 -34.923 1.00 89.00 102 ASP A C 1
ATOM 849 O O . ASP A 1 102 ? 12.595 1.514 -34.501 1.00 89.00 102 ASP A O 1
ATOM 853 N N . LEU A 1 103 ? 13.070 -0.607 -35.075 1.00 91.12 103 LEU A N 1
ATOM 854 C CA . LEU A 1 103 ? 11.772 -1.172 -34.690 1.00 91.12 103 LEU A CA 1
ATOM 855 C C . LEU A 1 103 ? 11.595 -1.219 -33.164 1.00 91.12 103 LEU A C 1
ATOM 857 O O . LEU A 1 103 ? 10.597 -0.710 -32.660 1.00 91.12 103 LEU A O 1
ATOM 861 N N . THR A 1 104 ? 12.559 -1.781 -32.425 1.00 90.25 104 THR A N 1
ATOM 862 C CA . THR A 1 104 ? 12.461 -1.960 -30.962 1.00 90.25 104 THR A CA 1
ATOM 863 C C . THR A 1 104 ? 12.635 -0.665 -30.179 1.00 90.25 104 THR A C 1
ATOM 865 O O . THR A 1 104 ? 12.167 -0.567 -29.055 1.00 90.25 104 THR A O 1
ATOM 868 N N . 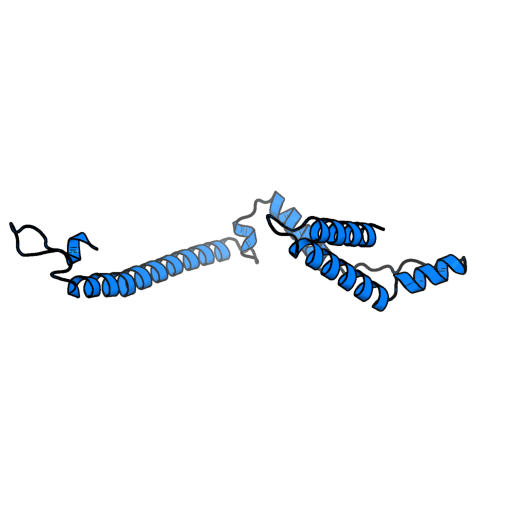THR A 1 105 ? 13.317 0.333 -30.746 1.00 90.12 105 THR A N 1
ATOM 869 C CA . THR A 1 105 ? 13.531 1.642 -30.097 1.00 90.12 105 THR A CA 1
ATOM 870 C C . THR A 1 105 ? 12.353 2.603 -30.330 1.00 90.12 105 THR A C 1
ATOM 872 O O . THR A 1 105 ? 12.332 3.717 -29.808 1.00 90.12 105 THR A O 1
ATOM 875 N N . ASN A 1 106 ? 11.367 2.221 -31.148 1.00 92.06 106 ASN A N 1
ATOM 876 C CA . ASN A 1 106 ? 10.220 3.067 -31.449 1.00 92.06 106 ASN A CA 1
ATOM 877 C C . ASN A 1 106 ? 9.201 3.049 -30.299 1.00 92.06 106 ASN A C 1
ATOM 879 O O . ASN A 1 106 ? 8.730 1.991 -29.899 1.00 92.06 106 ASN A O 1
ATOM 883 N N . HIS A 1 107 ? 8.745 4.225 -29.864 1.00 91.38 107 HIS A N 1
ATOM 884 C CA . HIS A 1 107 ? 7.706 4.359 -28.839 1.00 91.38 107 HIS A CA 1
ATOM 885 C C . HIS A 1 107 ? 6.410 3.586 -29.159 1.00 91.38 107 HIS A C 1
ATOM 887 O O . HIS A 1 107 ? 5.735 3.093 -28.260 1.00 91.38 107 HIS A O 1
ATOM 893 N N . LYS A 1 108 ? 6.056 3.437 -30.444 1.00 93.94 108 LYS A N 1
ATOM 894 C CA . LYS A 1 108 ? 4.888 2.636 -30.851 1.00 93.94 108 LYS A CA 1
ATOM 895 C C . LYS A 1 108 ? 5.044 1.156 -30.492 1.00 93.94 108 LYS A C 1
ATOM 897 O O . LYS A 1 108 ? 4.054 0.513 -30.156 1.00 93.94 108 LYS A O 1
ATOM 902 N N . PHE A 1 109 ? 6.268 0.633 -30.566 1.00 94.19 109 PHE A N 1
ATOM 903 C CA . PHE A 1 109 ? 6.576 -0.737 -30.173 1.00 94.19 109 PHE A CA 1
ATOM 904 C C . PHE A 1 109 ? 6.456 -0.906 -28.653 1.00 94.19 109 PHE A C 1
ATOM 906 O O . PHE A 1 109 ? 5.823 -1.856 -28.205 1.00 94.19 109 PHE A O 1
ATOM 913 N N . ASP A 1 110 ? 6.930 0.066 -27.866 1.00 93.38 110 ASP A N 1
ATOM 914 C CA . ASP A 1 110 ? 6.753 0.054 -26.405 1.00 93.38 110 ASP A CA 1
ATOM 915 C C . ASP A 1 110 ? 5.271 0.022 -26.000 1.00 93.38 110 ASP A C 1
ATOM 917 O O . ASP A 1 110 ? 4.873 -0.771 -25.146 1.00 93.38 110 ASP A O 1
ATOM 921 N N . ILE A 1 111 ? 4.428 0.845 -26.640 1.00 95.06 111 ILE A N 1
ATOM 922 C CA . ILE A 1 111 ? 2.975 0.840 -26.399 1.00 95.06 111 ILE A CA 1
ATOM 923 C C . ILE A 1 111 ? 2.374 -0.527 -26.744 1.00 95.06 111 ILE A C 1
ATOM 925 O O . ILE A 1 111 ? 1.548 -1.038 -25.989 1.00 95.06 111 ILE A O 1
ATOM 929 N N . PHE A 1 112 ? 2.783 -1.130 -27.863 1.00 95.06 112 PHE A N 1
ATOM 930 C CA . PHE A 1 112 ? 2.310 -2.454 -28.263 1.00 95.06 112 PHE A CA 1
ATOM 931 C C . PHE A 1 112 ? 2.644 -3.520 -27.208 1.00 95.06 112 PHE A C 1
ATOM 933 O O . PHE A 1 112 ? 1.748 -4.241 -26.772 1.00 95.06 112 PHE A O 1
ATOM 940 N N . ILE A 1 113 ? 3.889 -3.563 -26.723 1.00 94.69 113 ILE A N 1
ATOM 941 C CA . ILE A 1 113 ? 4.302 -4.500 -25.666 1.00 94.69 113 ILE A CA 1
ATOM 942 C C . ILE A 1 113 ? 3.529 -4.249 -24.364 1.00 94.69 113 ILE A C 1
ATOM 944 O O . ILE A 1 113 ? 3.067 -5.199 -23.732 1.00 94.69 113 ILE A O 1
ATOM 948 N N . MET A 1 114 ? 3.322 -2.986 -23.980 1.00 95.19 114 MET A N 1
ATOM 949 C CA . MET A 1 114 ? 2.522 -2.639 -22.802 1.00 95.19 114 MET A CA 1
ATOM 950 C C . MET A 1 114 ? 1.084 -3.168 -22.914 1.00 95.19 114 MET A C 1
ATOM 952 O O . MET A 1 114 ? 0.565 -3.734 -21.951 1.00 95.19 114 MET A O 1
ATOM 956 N N . ILE A 1 115 ? 0.455 -3.040 -24.088 1.00 96.00 115 ILE A N 1
ATOM 957 C CA . ILE A 1 115 ? -0.879 -3.595 -24.346 1.00 96.00 115 ILE A CA 1
ATOM 958 C C . ILE A 1 115 ? -0.855 -5.119 -24.206 1.00 96.00 115 ILE A C 1
ATOM 960 O O . ILE A 1 115 ? -1.709 -5.659 -23.510 1.00 96.00 115 ILE A O 1
ATOM 964 N N . CYS A 1 116 ? 0.127 -5.811 -24.794 1.00 94.25 116 CYS A N 1
ATOM 965 C CA . CYS A 1 116 ? 0.260 -7.266 -24.676 1.00 94.25 116 CYS A CA 1
ATOM 966 C C . CYS A 1 116 ? 0.369 -7.732 -23.214 1.00 94.25 116 CYS A C 1
ATOM 968 O O . CYS A 1 116 ? -0.277 -8.710 -22.845 1.00 94.25 116 CYS A O 1
ATOM 970 N N . ILE A 1 117 ? 1.120 -7.018 -22.365 1.00 94.19 117 ILE A N 1
ATOM 971 C CA . ILE A 1 117 ? 1.252 -7.343 -20.933 1.00 94.19 117 ILE A CA 1
ATOM 972 C C . ILE A 1 117 ? -0.090 -7.198 -20.205 1.00 94.19 117 ILE A C 1
ATOM 974 O O . ILE A 1 117 ? -0.475 -8.080 -19.437 1.00 94.19 117 ILE A O 1
ATOM 978 N N . VAL A 1 118 ? -0.820 -6.107 -20.456 1.00 95.75 118 VAL A N 1
ATOM 979 C CA . VAL A 1 118 ? -2.146 -5.882 -19.856 1.00 95.75 118 VAL A CA 1
ATOM 980 C C . VAL A 1 118 ? -3.141 -6.948 -20.317 1.00 95.75 118 VAL A C 1
ATOM 982 O O . VAL A 1 118 ? -3.913 -7.461 -19.512 1.00 95.75 118 VAL A O 1
ATOM 985 N N . LEU A 1 119 ? -3.099 -7.321 -21.594 1.00 94.31 119 LEU A N 1
ATOM 986 C CA . LEU A 1 119 ? -3.974 -8.342 -22.166 1.00 94.31 119 LEU A CA 1
ATOM 987 C C . LEU A 1 119 ? -3.675 -9.736 -21.585 1.00 94.31 119 LEU A C 1
ATOM 989 O O . LEU A 1 119 ? -4.600 -10.470 -21.251 1.00 94.31 119 LEU A O 1
ATOM 993 N N . ASN A 1 120 ? -2.400 -10.073 -21.373 1.00 92.75 120 ASN A N 1
ATOM 994 C CA . ASN A 1 120 ? -2.000 -11.304 -20.688 1.00 92.75 120 ASN A CA 1
ATOM 995 C C . ASN A 1 120 ? -2.500 -11.339 -19.231 1.00 92.75 120 ASN A C 1
ATOM 997 O O . ASN A 1 120 ? -3.077 -12.333 -18.799 1.00 92.75 120 ASN A O 1
ATOM 1001 N N . MET A 1 121 ? -2.343 -10.235 -18.487 1.00 92.75 121 MET A N 1
ATOM 1002 C CA . MET A 1 121 ? -2.886 -10.113 -17.127 1.00 92.75 121 MET A CA 1
ATOM 1003 C C . MET A 1 121 ? -4.406 -10.310 -17.120 1.00 92.75 121 MET A C 1
ATOM 1005 O O . MET A 1 121 ? -4.929 -11.043 -16.285 1.00 92.75 121 MET A O 1
ATOM 1009 N N . PHE A 1 122 ? -5.110 -9.694 -18.072 1.00 94.62 122 PHE A N 1
ATOM 1010 C CA . PHE A 1 122 ? -6.554 -9.843 -18.208 1.00 94.62 122 PHE A CA 1
ATOM 1011 C C . PHE A 1 122 ? -6.963 -11.309 -18.390 1.00 94.62 122 PHE A C 1
ATOM 1013 O O . PHE A 1 122 ? -7.878 -11.766 -17.711 1.00 94.62 122 PHE A O 1
ATOM 1020 N N . PHE A 1 123 ? -6.264 -12.067 -19.240 1.00 91.56 123 PHE A N 1
ATOM 1021 C CA . PHE A 1 123 ? -6.548 -13.492 -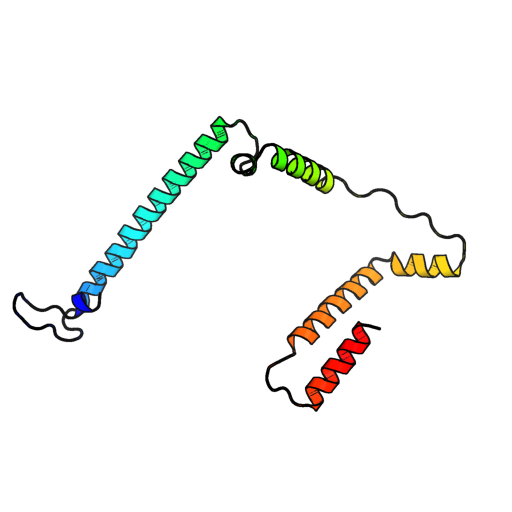19.416 1.00 91.56 123 PHE A CA 1
ATOM 1022 C C . PHE A 1 123 ? -6.257 -14.331 -18.168 1.00 91.56 123 PHE A C 1
ATOM 1024 O O . PHE A 1 123 ? -7.033 -15.238 -17.885 1.00 91.56 123 PHE A O 1
ATOM 1031 N N . MET A 1 124 ? -5.225 -14.003 -17.380 1.00 90.00 124 MET A N 1
ATOM 1032 C CA . MET A 1 124 ? -5.011 -14.654 -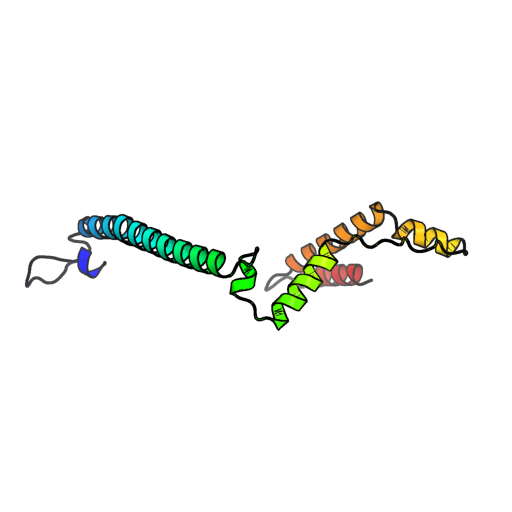16.077 1.00 90.00 124 MET A CA 1
ATOM 1033 C C . MET A 1 124 ? -6.163 -14.376 -15.100 1.00 90.00 124 MET A C 1
ATOM 1035 O O . MET A 1 124 ? -6.559 -15.255 -14.345 1.00 90.00 124 MET A O 1
ATOM 1039 N N . CYS A 1 125 ? -6.746 -13.173 -15.122 1.00 93.38 125 CYS A N 1
ATOM 1040 C CA . CYS A 1 125 ? -7.883 -12.828 -14.263 1.00 93.38 125 CYS A CA 1
ATOM 1041 C C . CYS A 1 125 ? -9.196 -13.539 -14.633 1.00 93.38 125 CYS A C 1
ATOM 1043 O O . CYS A 1 125 ? -10.132 -13.520 -13.836 1.00 93.38 125 CYS A O 1
ATOM 1045 N N . LEU A 1 126 ? -9.298 -14.121 -15.830 1.00 92.81 126 LEU A N 1
ATOM 1046 C CA . LEU A 1 126 ? -10.492 -14.843 -16.281 1.00 92.81 126 LEU A CA 1
ATOM 1047 C C . LEU A 1 126 ? -10.576 -16.281 -15.734 1.00 92.81 126 LEU A C 1
ATOM 1049 O O . LEU A 1 126 ? -11.641 -16.907 -15.795 1.00 92.81 126 LEU A O 1
ATOM 1053 N N . GLU A 1 127 ? -9.481 -16.799 -15.179 1.00 91.69 127 GLU A N 1
ATOM 1054 C CA . GLU A 1 127 ? -9.459 -18.096 -14.508 1.00 91.69 127 GLU A CA 1
ATOM 1055 C C . GLU A 1 127 ? -10.370 -18.084 -13.273 1.00 91.69 127 GLU A C 1
ATOM 1057 O O . GLU A 1 127 ? -10.300 -17.198 -12.419 1.00 91.69 127 GLU A O 1
ATOM 1062 N N . HIS A 1 128 ? -11.237 -19.090 -13.156 1.00 93.19 128 HIS A N 1
ATOM 1063 C CA . HIS A 1 128 ? -12.148 -19.218 -12.021 1.00 93.19 128 HIS A CA 1
ATOM 1064 C C . HIS A 1 128 ? -12.349 -20.676 -11.606 1.00 93.19 128 HIS A C 1
ATOM 1066 O O . HIS A 1 128 ? -12.117 -21.627 -12.358 1.00 93.19 128 HIS A O 1
ATOM 1072 N N . TYR A 1 129 ? -12.801 -20.860 -10.365 1.00 93.12 129 TYR A N 1
ATOM 1073 C CA . TYR A 1 129 ? -13.005 -22.184 -9.792 1.00 93.12 129 TYR A CA 1
ATOM 1074 C C . TYR A 1 129 ? -14.146 -22.938 -10.498 1.00 93.12 129 TYR A C 1
ATOM 1076 O O . TYR A 1 129 ? -15.229 -22.389 -10.692 1.00 93.12 129 TYR A O 1
ATOM 1084 N N . LYS A 1 130 ? -13.905 -24.218 -10.824 1.00 91.75 130 LYS A N 1
ATOM 1085 C CA . LYS A 1 130 ? -14.819 -25.122 -11.561 1.00 91.75 130 LYS A CA 1
ATOM 1086 C C . LYS A 1 130 ? -15.149 -24.684 -12.999 1.00 91.75 130 LYS A C 1
ATOM 1088 O O . LYS A 1 130 ? -16.267 -24.891 -13.467 1.00 91.75 130 LYS A O 1
ATOM 1093 N N . GLN A 1 131 ? -14.170 -24.137 -13.717 1.00 93.00 131 GLN A N 1
ATOM 1094 C CA . GLN A 1 131 ? -14.308 -23.856 -15.146 1.00 93.00 131 GLN A CA 1
ATOM 1095 C C . GLN A 1 131 ? -14.479 -25.129 -15.997 1.00 93.00 131 GLN A C 1
ATOM 1097 O O . GLN A 1 131 ? -13.982 -26.204 -15.656 1.00 93.00 131 GLN A O 1
ATOM 1102 N N . SER A 1 132 ? -15.197 -25.009 -17.118 1.00 95.56 132 SER A N 1
ATOM 1103 C CA . SER A 1 132 ? -15.366 -26.106 -18.082 1.00 95.56 132 SER A CA 1
ATOM 1104 C C . SER A 1 132 ? -14.027 -26.494 -18.722 1.00 95.56 132 SER A C 1
ATOM 1106 O O . SER A 1 132 ? -13.188 -25.631 -18.974 1.00 95.56 132 SER A O 1
ATOM 1108 N N . TYR A 1 133 ? -13.856 -27.775 -19.070 1.00 93.94 133 TYR A N 1
ATOM 1109 C CA . TYR A 1 133 ? -12.646 -28.292 -19.724 1.00 93.94 133 TYR A CA 1
ATOM 1110 C C . TYR A 1 133 ? -12.282 -27.522 -21.004 1.00 93.94 133 TYR A C 1
ATOM 1112 O O . TYR A 1 133 ? -11.116 -27.233 -21.257 1.00 93.94 133 TYR A O 1
ATOM 1120 N N . THR A 1 134 ? -13.283 -27.137 -21.801 1.00 94.19 134 THR A N 1
ATOM 1121 C CA . THR A 1 134 ? -13.057 -26.363 -23.030 1.00 94.19 134 THR A CA 1
ATOM 1122 C C . THR A 1 134 ? -12.544 -24.955 -22.741 1.00 94.19 134 THR A C 1
ATOM 1124 O O . THR A 1 134 ? -11.751 -24.428 -23.513 1.00 94.19 134 THR A O 1
ATOM 1127 N N . TYR A 1 135 ? -12.980 -24.350 -21.636 1.00 94.25 135 TYR A N 1
ATOM 1128 C CA . TYR A 1 135 ? -12.568 -23.009 -21.229 1.00 94.25 135 TYR A CA 1
ATOM 1129 C C . TYR A 1 135 ? -11.121 -23.007 -20.719 1.00 94.25 135 TYR A C 1
ATOM 1131 O O . TYR A 1 135 ? -10.321 -22.186 -21.162 1.00 94.25 135 TYR A O 1
ATOM 1139 N N . ASP A 1 136 ? -10.770 -23.990 -19.883 1.00 93.88 136 ASP A N 1
ATOM 1140 C CA . ASP A 1 136 ? -9.399 -24.222 -19.405 1.00 93.88 136 ASP A CA 1
ATOM 1141 C C . ASP A 1 136 ? -8.418 -24.418 -20.572 1.00 93.88 136 ASP A C 1
ATOM 1143 O O . ASP A 1 136 ? -7.369 -23.778 -20.641 1.00 93.88 136 ASP A O 1
ATOM 1147 N N . LEU A 1 137 ? -8.805 -25.235 -21.558 1.00 94.00 137 LEU A N 1
ATOM 1148 C CA . LEU A 1 137 ? -7.987 -25.497 -22.738 1.00 94.00 137 LEU A CA 1
ATOM 1149 C C . LEU A 1 137 ? -7.755 -24.230 -23.579 1.00 94.00 137 LEU A C 1
ATOM 1151 O O . LEU A 1 137 ? -6.635 -23.990 -24.029 1.00 94.00 137 LEU A O 1
ATOM 1155 N N . VAL A 1 138 ? -8.792 -23.407 -23.781 1.00 93.94 138 VAL A N 1
ATOM 1156 C CA . VAL A 1 138 ? -8.681 -22.142 -24.528 1.00 93.94 138 VAL A CA 1
ATOM 1157 C C . VAL A 1 138 ? -7.763 -21.159 -23.804 1.00 93.94 138 VAL A C 1
ATOM 1159 O O . VAL A 1 138 ? -6.858 -20.613 -24.435 1.00 93.94 138 VAL A O 1
ATOM 1162 N N . LEU A 1 139 ? -7.934 -20.973 -22.491 1.00 93.38 139 LEU A N 1
ATOM 1163 C CA . LEU A 1 139 ? -7.052 -20.111 -21.698 1.00 93.38 139 LEU A CA 1
ATOM 1164 C C . LEU A 1 139 ? -5.598 -20.602 -21.728 1.00 93.38 139 LEU A C 1
ATOM 1166 O O . LEU A 1 139 ? -4.679 -19.799 -21.885 1.00 93.38 139 LEU A O 1
ATOM 1170 N N . LYS A 1 140 ? -5.380 -21.920 -21.691 1.00 91.19 140 LYS A N 1
ATOM 1171 C CA . LYS A 1 140 ? -4.049 -22.526 -21.795 1.00 91.19 140 LYS A CA 1
ATOM 1172 C C . LYS A 1 140 ? -3.381 -22.274 -23.149 1.00 91.19 140 LYS A C 1
ATOM 1174 O O . LYS A 1 140 ? -2.198 -21.944 -23.192 1.00 91.19 140 LYS A O 1
ATOM 1179 N N . TYR A 1 141 ? -4.117 -22.387 -24.256 1.00 93.69 141 TYR A N 1
ATOM 1180 C CA . TYR A 1 141 ? -3.585 -22.037 -25.578 1.00 93.69 141 TYR A CA 1
ATOM 1181 C C . TYR A 1 141 ? -3.251 -20.550 -25.689 1.00 93.69 141 TYR A C 1
ATOM 1183 O O . TYR A 1 141 ? -2.201 -20.204 -26.227 1.00 93.69 141 TYR A O 1
ATOM 1191 N N . ILE A 1 142 ? -4.105 -19.679 -25.147 1.00 92.81 142 ILE A N 1
ATOM 1192 C CA . ILE A 1 142 ? -3.847 -18.237 -25.097 1.00 92.81 142 ILE A CA 1
ATOM 1193 C C . ILE A 1 142 ? -2.565 -17.954 -24.301 1.00 92.81 142 ILE A C 1
ATOM 1195 O O . ILE A 1 142 ? -1.715 -17.200 -24.766 1.00 92.81 142 ILE A O 1
ATOM 1199 N N . ASN A 1 143 ? -2.370 -18.609 -23.155 1.00 91.94 143 ASN A N 1
ATOM 1200 C CA . ASN A 1 143 ? -1.155 -18.476 -22.352 1.00 91.94 143 ASN A CA 1
ATOM 1201 C C . ASN A 1 143 ? 0.110 -18.896 -23.125 1.00 91.94 143 ASN A C 1
ATOM 1203 O O . ASN A 1 143 ? 1.105 -18.175 -23.098 1.00 91.94 143 ASN A O 1
ATOM 1207 N N . TYR A 1 144 ? 0.059 -19.993 -23.892 1.00 92.69 144 TYR A N 1
ATOM 1208 C CA . TYR A 1 144 ? 1.178 -20.390 -24.754 1.00 92.69 144 TYR A CA 1
ATOM 1209 C C . TYR A 1 144 ? 1.509 -19.350 -25.830 1.00 92.69 144 TYR A C 1
ATOM 1211 O O . TYR A 1 144 ? 2.687 -19.135 -26.104 1.00 92.69 144 TYR A O 1
ATOM 1219 N N . VAL A 1 145 ? 0.505 -18.677 -26.404 1.00 91.88 145 VAL A N 1
ATOM 1220 C CA . VAL A 1 145 ? 0.722 -17.593 -27.380 1.00 91.88 145 VAL A CA 1
ATOM 1221 C C . VAL A 1 145 ? 1.414 -16.385 -26.744 1.00 91.88 145 VAL A C 1
ATOM 1223 O O . VAL A 1 145 ? 2.223 -15.754 -27.408 1.00 91.88 145 VAL A O 1
ATOM 1226 N N . PHE A 1 146 ? 1.135 -16.063 -25.477 1.00 89.69 146 PHE A N 1
ATOM 1227 C CA . PHE A 1 146 ? 1.812 -14.963 -24.774 1.00 89.69 146 PHE A CA 1
ATOM 1228 C C . PHE A 1 146 ? 3.233 -15.299 -24.300 1.00 89.69 146 PHE A C 1
ATOM 1230 O O . PHE A 1 146 ? 4.009 -14.382 -24.036 1.00 89.69 146 PHE A O 1
ATOM 1237 N N . ILE A 1 147 ? 3.564 -16.585 -24.144 1.00 89.44 147 ILE A N 1
ATOM 1238 C CA . ILE A 1 147 ? 4.916 -17.044 -23.784 1.00 89.44 147 ILE A CA 1
ATOM 1239 C C . ILE A 1 147 ? 5.839 -17.101 -25.013 1.00 89.44 147 ILE A C 1
ATOM 1241 O O . ILE A 1 147 ? 7.048 -16.916 -24.860 1.00 89.44 147 ILE A O 1
ATOM 1245 N N . ALA A 1 148 ? 5.283 -17.397 -26.193 1.00 80.88 148 ALA A N 1
ATOM 1246 C CA . ALA A 1 148 ? 6.002 -17.489 -27.465 1.00 80.88 148 ALA A CA 1
ATOM 1247 C C . ALA A 1 148 ? 6.424 -16.114 -28.010 1.00 80.88 148 ALA A C 1
ATOM 1249 O O . ALA A 1 148 ? 7.554 -16.037 -28.545 1.00 80.88 148 ALA A O 1
#

Sequence (148 aa):
MADATDTKEVDLQPEYELNVYILIYFVLFIVFGSFFILNLFIGVIIDNFNQQKRMLRAGDSLELFMTDSQKNYFYAMRKIGGRRPTKALPRPRFAFARFLFDLTTNHKFDIFIMICIVLNMFFMCLEHYKQSYTYDLVLKYINYVFIA

pLDDT: mean 88.28, std 7.76, range [59.72, 96.31]

Foldseek 3Di:
DQVQLQDDDPPDDGDGRPRVVCVVVVVVCCVCVVVVVVVVVVVVVVVVLVVVVVVVVDPDSVVSVDDPVVVVVVVVVVVVVPDDDDDDDDADPDPVSNVVCVQCVDPVNVVVVVVLVVVLVVLVVVDDPPDDPVSVVVSVVVNVVSVD

InterPro domains:
  IPR005821 Ion transport domain [PF00520] (8-54)
  IPR005821 Ion transport domain [PF00520] (109-147)
  IPR027359 Voltage-dependent channel domain superfamily [G3DSA:1.20.120.350] (100-148)
  IPR043203 Voltage-gated cation channel calcium and sodium [PTHR10037] (1-148)
  IPR044564 Voltage-gated sodium channel alpha subunit, inactivation gate [cd13433] (47-102)

Radius of gyration: 32.31 Å; chains: 1; bounding box: 65×49×83 Å

Organism: NCBI:txid392030